Protein AF-K2J1P2-F1 (afdb_monomer)

Organism: NCBI:txid1207063

Secondary structure (DSSP, 8-state):
-HHHHHHHHHHHHHHHHHHTS---HHHHHHHHHHHHHHHHHHHHHH--EEE-TTT--EEETT-SB-TTT--B------------

Sequence (84 aa):
MDLLILWLVAAAAVAGIAGLKHRTVWKWFFYGFMIWPVALIHVLLTGINKPCPHCATNIPRAAKICPNCRSELAARPVAGSERA

Mean predicted aligned error: 14.49 Å

Structure (mmCIF, N/CA/C/O backbone):
data_AF-K2J1P2-F1
#
_entry.id   AF-K2J1P2-F1
#
loop_
_atom_site.group_PDB
_atom_site.id
_atom_site.type_symbol
_atom_site.label_atom_id
_atom_site.label_alt_id
_atom_site.label_comp_id
_atom_site.label_asym_id
_atom_site.label_entity_id
_atom_site.label_seq_id
_atom_site.pdbx_PDB_ins_code
_atom_site.Cartn_x
_atom_site.Cartn_y
_atom_site.Cartn_z
_atom_site.occupancy
_atom_site.B_iso_or_equiv
_atom_site.auth_seq_id
_atom_site.auth_comp_id
_atom_site.auth_asym_id
_atom_site.auth_atom_id
_atom_site.pdbx_PDB_model_num
ATOM 1 N N . MET A 1 1 ? -4.366 17.052 -27.106 1.00 77.75 1 MET A N 1
ATOM 2 C CA . MET A 1 1 ? -2.912 17.162 -27.364 1.00 77.75 1 MET A CA 1
ATOM 3 C C . MET A 1 1 ? -2.130 17.212 -26.054 1.00 77.75 1 MET A C 1
ATOM 5 O O . MET A 1 1 ? -1.102 16.561 -25.946 1.00 77.75 1 MET A O 1
ATOM 9 N N . ASP A 1 2 ? -2.666 17.866 -25.025 1.00 86.81 2 ASP A N 1
ATOM 10 C CA . ASP A 1 2 ? -2.023 18.047 -23.713 1.00 86.81 2 ASP A CA 1
ATOM 11 C C . ASP A 1 2 ? -1.787 16.742 -22.938 1.00 86.81 2 ASP A C 1
ATOM 13 O O . ASP A 1 2 ? -0.700 16.521 -22.416 1.00 86.81 2 ASP A O 1
ATOM 17 N N . LEU A 1 3 ? -2.759 15.820 -22.933 1.00 87.81 3 LEU A N 1
ATOM 18 C CA . LEU A 1 3 ? -2.605 14.506 -22.285 1.00 87.81 3 LEU A CA 1
ATOM 19 C C . LEU A 1 3 ? -1.508 13.647 -22.934 1.00 87.81 3 LEU A C 1
ATOM 21 O O . LEU A 1 3 ? -0.812 12.914 -22.236 1.00 87.81 3 LEU A O 1
ATOM 25 N N . LEU A 1 4 ? -1.328 13.766 -24.255 1.00 89.81 4 LEU A N 1
ATOM 26 C CA . LEU A 1 4 ? -0.269 13.074 -24.998 1.00 89.81 4 LEU A CA 1
ATOM 27 C C . LEU A 1 4 ? 1.110 13.657 -24.677 1.00 89.81 4 LEU A C 1
ATOM 29 O O . LEU A 1 4 ? 2.062 12.904 -24.486 1.00 89.81 4 LEU A O 1
ATOM 33 N N . ILE A 1 5 ? 1.209 14.985 -24.572 1.00 91.94 5 ILE A N 1
ATOM 34 C CA . ILE A 1 5 ? 2.446 15.674 -24.185 1.00 91.94 5 ILE A CA 1
ATOM 35 C C . ILE A 1 5 ? 2.825 15.305 -22.746 1.00 91.94 5 ILE A C 1
ATOM 37 O O . ILE A 1 5 ? 3.972 14.941 -22.496 1.00 91.94 5 ILE A O 1
ATOM 41 N N . LEU A 1 6 ? 1.867 15.311 -21.813 1.00 89.88 6 LEU A N 1
ATOM 42 C CA . LEU A 1 6 ? 2.095 14.894 -20.425 1.00 89.88 6 LEU A CA 1
ATOM 43 C C . LEU A 1 6 ? 2.580 13.442 -20.328 1.00 89.88 6 LEU A C 1
ATOM 45 O O . LEU A 1 6 ? 3.530 13.164 -19.597 1.00 89.88 6 LEU A O 1
ATOM 49 N N . TRP A 1 7 ? 1.982 12.527 -21.095 1.00 92.19 7 TRP A N 1
ATOM 50 C CA . TRP A 1 7 ? 2.423 11.130 -21.153 1.00 92.19 7 TRP A CA 1
ATOM 51 C C . TRP A 1 7 ? 3.844 10.979 -21.707 1.00 92.19 7 TRP A C 1
ATOM 53 O O . TRP A 1 7 ? 4.638 10.224 -21.145 1.00 92.19 7 TRP A O 1
ATOM 63 N N . LEU A 1 8 ? 4.193 11.715 -22.767 1.00 91.56 8 LEU A N 1
ATOM 64 C CA . LEU A 1 8 ? 5.539 11.694 -23.350 1.00 91.56 8 LEU A CA 1
ATOM 65 C C . LEU A 1 8 ? 6.597 12.257 -22.396 1.00 91.56 8 LEU A C 1
ATOM 67 O O . LEU A 1 8 ? 7.668 11.666 -22.258 1.00 91.56 8 LEU A O 1
ATOM 71 N N . VAL A 1 9 ? 6.295 13.356 -21.700 1.00 92.81 9 VAL A N 1
ATOM 72 C CA . VAL A 1 9 ? 7.197 13.949 -20.700 1.00 92.81 9 VAL A CA 1
ATOM 73 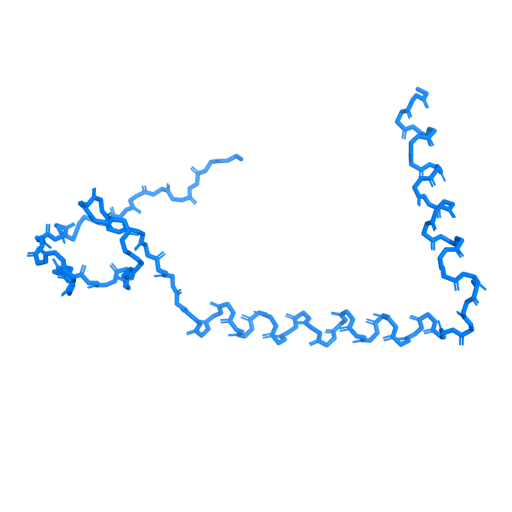C C . VAL A 1 9 ? 7.386 13.004 -19.513 1.00 92.81 9 VAL A C 1
ATOM 75 O O . VAL A 1 9 ? 8.516 12.797 -19.071 1.00 92.81 9 VAL A O 1
ATOM 78 N N . ALA A 1 10 ? 6.312 12.373 -19.030 1.00 86.62 10 ALA A N 1
ATOM 79 C CA . ALA A 1 10 ? 6.392 11.390 -17.953 1.00 86.62 10 ALA A CA 1
ATOM 80 C C . ALA A 1 10 ? 7.232 10.166 -18.359 1.00 86.62 10 ALA A C 1
ATOM 82 O O . ALA A 1 10 ? 8.112 9.742 -17.607 1.00 86.62 10 ALA A O 1
ATOM 83 N N . ALA A 1 11 ? 7.023 9.635 -19.567 1.00 83.69 11 ALA A N 1
ATOM 84 C CA . ALA A 1 11 ? 7.807 8.525 -20.101 1.00 83.69 11 ALA A CA 1
ATOM 85 C C . ALA A 1 11 ? 9.294 8.889 -20.252 1.00 83.69 11 ALA A C 1
ATOM 87 O O . ALA A 1 11 ? 10.160 8.108 -19.856 1.00 83.69 11 ALA A O 1
ATOM 88 N N . ALA A 1 12 ? 9.600 10.088 -20.757 1.00 85.62 12 ALA A N 1
ATOM 89 C CA . ALA A 1 12 ? 10.969 10.582 -20.885 1.00 85.62 12 ALA A CA 1
ATOM 90 C C . ALA A 1 12 ? 11.647 10.782 -19.520 1.00 85.62 12 ALA A C 1
ATOM 92 O O . ALA A 1 12 ? 12.818 10.442 -19.366 1.00 85.62 12 ALA A O 1
ATOM 93 N N . ALA A 1 13 ? 10.916 11.265 -18.510 1.00 84.94 13 ALA A N 1
ATOM 94 C CA . ALA A 1 13 ? 11.432 11.407 -17.150 1.00 84.94 13 ALA A CA 1
ATOM 95 C C . ALA A 1 13 ? 11.787 10.042 -16.537 1.00 84.94 13 ALA A C 1
ATOM 97 O O . ALA A 1 13 ? 12.883 9.864 -16.002 1.00 84.94 13 ALA A O 1
ATOM 98 N N . VAL A 1 14 ? 10.901 9.051 -16.676 1.00 80.44 14 VAL A N 1
ATOM 99 C CA . VAL A 1 14 ? 11.149 7.677 -16.206 1.00 80.44 14 VAL A CA 1
ATOM 100 C C . VAL A 1 14 ? 12.328 7.044 -16.952 1.00 80.44 14 VAL A C 1
ATOM 102 O O . VAL A 1 14 ? 13.202 6.442 -16.324 1.00 80.44 14 VAL A O 1
ATOM 105 N N . ALA A 1 15 ? 12.405 7.227 -18.272 1.00 75.62 15 ALA A N 1
ATOM 106 C CA . ALA A 1 15 ? 13.518 6.745 -19.087 1.00 75.62 15 ALA A CA 1
ATOM 107 C C . ALA A 1 15 ? 14.850 7.422 -18.718 1.00 75.62 15 ALA A C 1
ATOM 109 O O . ALA A 1 15 ? 15.876 6.748 -18.632 1.00 75.62 15 ALA A O 1
ATOM 110 N N . GLY A 1 16 ? 14.840 8.727 -18.428 1.00 77.56 16 GLY A N 1
ATOM 111 C CA . GLY A 1 16 ? 16.017 9.476 -17.984 1.00 77.56 16 GLY A CA 1
ATOM 112 C C . GLY A 1 16 ? 16.553 8.989 -16.635 1.00 77.56 16 GLY A C 1
ATOM 113 O O . GLY A 1 16 ? 17.759 8.793 -16.480 1.00 77.56 16 GLY A O 1
ATOM 114 N N . ILE A 1 17 ? 15.661 8.704 -15.681 1.00 70.00 17 ILE A N 1
ATOM 115 C CA . ILE A 1 17 ? 16.033 8.135 -14.375 1.00 70.00 17 ILE A CA 1
ATOM 116 C C . ILE A 1 17 ? 16.605 6.717 -14.537 1.00 70.00 17 ILE A C 1
ATOM 118 O O . ILE A 1 17 ? 17.566 6.354 -13.853 1.00 70.00 17 ILE A O 1
ATOM 122 N N . ALA A 1 18 ? 16.056 5.921 -15.458 1.00 64.00 18 ALA A N 1
ATOM 123 C CA . ALA A 1 18 ? 16.542 4.573 -15.744 1.00 64.00 18 ALA A CA 1
ATOM 124 C C . ALA A 1 18 ? 17.893 4.561 -16.490 1.00 64.00 18 ALA A C 1
ATOM 126 O O . ALA A 1 18 ? 18.714 3.679 -16.244 1.00 64.00 18 ALA A O 1
ATOM 127 N N . GLY A 1 19 ? 18.147 5.534 -17.371 1.00 60.03 19 GLY A N 1
ATOM 128 C CA . GLY A 1 19 ? 19.333 5.573 -18.235 1.00 60.03 19 GLY A CA 1
ATOM 129 C C . GLY A 1 19 ? 20.644 5.923 -17.522 1.00 60.03 19 GLY A C 1
ATOM 130 O O . GLY A 1 19 ? 21.705 5.453 -17.924 1.00 60.03 19 GLY A O 1
ATOM 131 N N . LEU A 1 20 ? 20.598 6.696 -16.433 1.00 65.56 20 LEU A N 1
ATOM 132 C CA . LEU A 1 20 ? 21.806 7.169 -15.734 1.00 65.56 20 LEU A CA 1
ATOM 133 C C . LEU A 1 20 ? 22.468 6.118 -14.832 1.00 65.56 20 LEU A C 1
ATOM 135 O O . LEU A 1 20 ? 23.574 6.323 -14.329 1.00 65.56 20 LEU A O 1
ATOM 139 N N . LYS A 1 21 ? 21.817 4.979 -14.601 1.00 55.91 21 LYS A N 1
ATOM 140 C CA . LYS A 1 21 ? 22.354 3.913 -13.759 1.00 55.91 21 LYS A CA 1
ATOM 141 C C . LYS A 1 21 ? 22.098 2.613 -14.492 1.00 55.91 21 LYS A C 1
ATOM 143 O O . LYS A 1 21 ? 20.945 2.245 -14.641 1.00 55.91 21 LYS A O 1
ATOM 148 N N . HIS A 1 22 ? 23.161 1.919 -14.904 1.00 55.66 22 HIS A N 1
ATOM 149 C CA . HIS A 1 22 ? 23.199 0.573 -15.512 1.00 55.66 22 HIS A CA 1
ATOM 150 C C . HIS A 1 22 ? 22.574 -0.516 -14.594 1.00 55.66 22 HIS A C 1
ATOM 152 O O . HIS A 1 22 ? 23.149 -1.561 -14.287 1.00 55.66 22 HIS A O 1
ATOM 158 N N . ARG A 1 23 ? 21.388 -0.252 -14.053 1.00 57.25 23 ARG A N 1
ATOM 159 C CA . ARG A 1 23 ? 20.619 -1.072 -13.134 1.00 57.25 23 ARG A CA 1
ATOM 160 C C . ARG A 1 23 ? 19.656 -1.814 -14.032 1.00 57.25 23 ARG A C 1
ATOM 162 O O . ARG A 1 23 ? 18.611 -1.299 -14.396 1.00 57.25 23 ARG A O 1
ATOM 169 N N . THR A 1 24 ? 20.099 -3.001 -14.427 1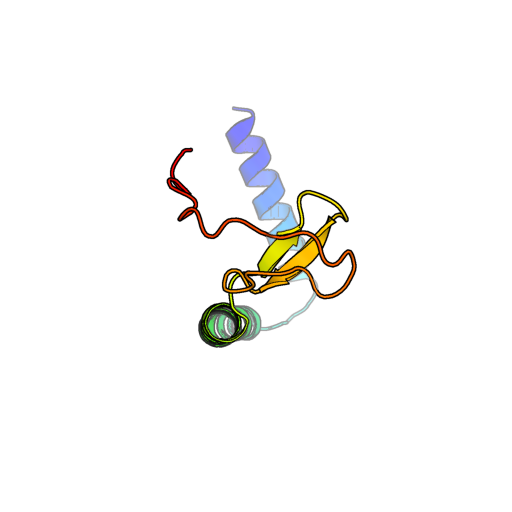.00 64.19 24 THR A N 1
ATOM 170 C CA . THR A 1 24 ? 19.318 -4.052 -15.082 1.00 64.19 24 THR A CA 1
ATOM 171 C C . THR A 1 24 ? 17.821 -3.875 -14.825 1.00 64.19 24 THR A C 1
ATOM 173 O O . THR A 1 24 ? 17.371 -4.067 -13.696 1.00 64.19 24 THR A O 1
ATOM 176 N N . VAL A 1 25 ? 17.066 -3.516 -15.873 1.00 66.50 25 VAL A N 1
ATOM 177 C CA . VAL A 1 25 ? 15.592 -3.376 -15.863 1.00 66.50 25 VAL A CA 1
ATOM 178 C C . VAL A 1 25 ? 14.943 -4.587 -15.185 1.00 66.50 25 VAL A C 1
ATOM 180 O O . VAL A 1 25 ? 14.006 -4.468 -14.399 1.00 66.50 25 VAL A O 1
ATOM 183 N N . TRP A 1 26 ? 15.553 -5.752 -15.390 1.00 69.81 26 TRP A N 1
ATOM 184 C CA . TRP A 1 26 ? 15.173 -7.014 -14.779 1.00 69.81 26 TRP A CA 1
ATOM 185 C C . TRP A 1 26 ? 15.151 -6.998 -13.237 1.00 69.81 26 TRP A C 1
ATOM 187 O O . TRP A 1 26 ? 14.269 -7.596 -12.627 1.00 69.81 26 TRP A O 1
ATOM 197 N N . LYS A 1 27 ? 16.064 -6.278 -12.572 1.00 74.94 27 LYS A N 1
ATOM 198 C CA . LYS A 1 27 ? 16.084 -6.186 -11.100 1.00 74.94 27 LYS A CA 1
ATOM 199 C C . LYS A 1 27 ? 14.884 -5.412 -10.558 1.00 74.94 27 LYS A C 1
ATOM 201 O O . LYS A 1 27 ? 14.333 -5.812 -9.542 1.00 74.94 27 LYS A O 1
ATOM 206 N N . TRP A 1 28 ? 14.459 -4.343 -11.234 1.00 72.50 28 TRP A N 1
ATOM 207 C CA . TRP A 1 28 ? 13.255 -3.595 -10.852 1.00 72.50 28 TRP A CA 1
ATOM 208 C C . TRP A 1 28 ? 11.977 -4.382 -11.148 1.00 72.50 28 TRP A C 1
ATOM 210 O O . TRP A 1 28 ? 11.064 -4.379 -10.325 1.00 72.50 28 TRP A O 1
ATOM 220 N N . PHE A 1 29 ? 11.942 -5.118 -12.264 1.00 81.81 29 PHE A N 1
ATOM 221 C CA . PHE A 1 29 ? 10.824 -6.001 -12.594 1.00 81.81 29 PHE A CA 1
ATOM 222 C C . PHE A 1 29 ? 10.637 -7.104 -11.543 1.00 81.81 29 PHE A C 1
ATOM 224 O O . PHE A 1 29 ? 9.545 -7.258 -11.003 1.00 81.81 29 PHE A O 1
ATOM 231 N N . PHE A 1 30 ? 11.706 -7.822 -11.181 1.00 85.44 30 PHE A N 1
ATOM 232 C CA . PHE A 1 30 ? 11.626 -8.848 -10.138 1.00 85.44 30 PHE A CA 1
ATOM 233 C C . PHE A 1 30 ? 11.346 -8.272 -8.755 1.00 85.44 30 PHE A C 1
ATOM 235 O O . PHE A 1 30 ? 10.620 -8.893 -7.987 1.00 85.44 30 PHE A O 1
ATOM 242 N N . TYR A 1 31 ? 11.877 -7.091 -8.436 1.00 83.56 31 TYR A N 1
ATOM 243 C CA . TYR A 1 31 ? 11.573 -6.42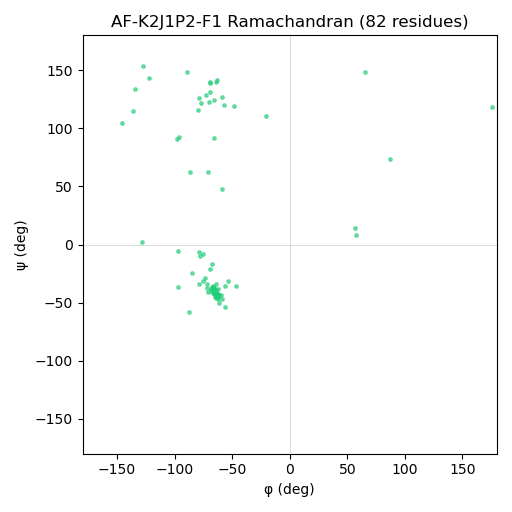0 -7.175 1.00 83.56 31 TYR A CA 1
ATOM 244 C C . TYR A 1 31 ? 10.079 -6.085 -7.068 1.00 83.56 31 TYR A C 1
ATOM 246 O O . TYR A 1 31 ? 9.450 -6.425 -6.069 1.00 83.56 31 TYR A O 1
ATOM 254 N N . GLY A 1 32 ? 9.485 -5.519 -8.124 1.00 84.75 32 GLY A N 1
ATOM 255 C CA . GLY A 1 32 ? 8.039 -5.289 -8.186 1.00 84.75 32 GLY A CA 1
ATOM 256 C C . GLY A 1 32 ? 7.237 -6.592 -8.110 1.00 84.75 32 GLY A C 1
ATOM 257 O O . GLY A 1 32 ? 6.276 -6.683 -7.346 1.00 84.75 32 GLY A O 1
ATOM 258 N N . PHE A 1 33 ? 7.676 -7.625 -8.833 1.00 89.19 33 PHE A N 1
ATOM 259 C CA . PHE A 1 33 ? 7.011 -8.927 -8.852 1.00 89.19 33 PHE A CA 1
ATOM 260 C C . PHE A 1 33 ? 7.077 -9.658 -7.504 1.00 89.19 33 PHE A C 1
ATOM 262 O O . PHE A 1 33 ? 6.096 -10.283 -7.126 1.00 89.19 33 PHE A O 1
ATOM 269 N N . MET A 1 34 ? 8.181 -9.570 -6.752 1.00 86.62 34 MET A N 1
ATOM 270 C CA . MET A 1 34 ? 8.297 -10.160 -5.408 1.00 86.62 34 MET A CA 1
ATOM 271 C C . MET A 1 34 ? 7.550 -9.361 -4.339 1.00 86.62 34 MET A C 1
ATOM 273 O O . MET A 1 34 ? 7.055 -9.952 -3.380 1.00 86.62 34 MET A O 1
ATOM 277 N N . ILE A 1 35 ? 7.438 -8.039 -4.486 1.00 88.12 35 ILE A N 1
ATOM 278 C CA . ILE A 1 35 ? 6.676 -7.210 -3.543 1.00 88.12 35 ILE A CA 1
ATOM 279 C C . ILE A 1 35 ? 5.186 -7.516 -3.621 1.00 88.12 35 ILE A C 1
ATOM 281 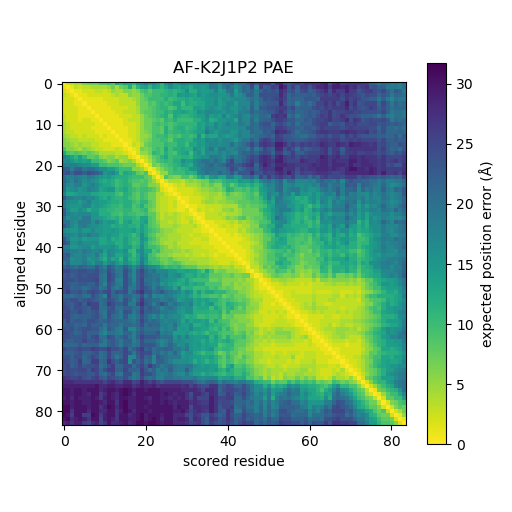O O . ILE A 1 35 ? 4.527 -7.542 -2.588 1.00 88.12 35 ILE A O 1
ATOM 285 N N . TRP A 1 36 ? 4.653 -7.778 -4.812 1.00 89.94 36 TRP A N 1
ATOM 286 C CA . TRP A 1 36 ? 3.225 -8.020 -5.003 1.00 89.94 36 TRP A CA 1
ATOM 287 C C . TRP A 1 36 ? 2.646 -9.167 -4.139 1.00 89.94 36 TRP A C 1
ATOM 289 O O . TRP A 1 36 ? 1.715 -8.902 -3.375 1.00 89.94 36 TRP A O 1
ATOM 299 N N . PRO A 1 37 ? 3.185 -10.407 -4.150 1.00 90.00 37 PRO A N 1
ATOM 300 C CA . PRO A 1 37 ? 2.676 -11.490 -3.311 1.00 90.00 37 PRO A CA 1
ATOM 301 C C . PRO A 1 37 ? 2.919 -11.228 -1.821 1.00 90.00 37 PRO A C 1
ATOM 303 O O . PRO A 1 37 ? 2.057 -11.532 -0.999 1.00 90.00 37 PRO A O 1
ATOM 306 N N . VAL A 1 38 ? 4.053 -10.619 -1.456 1.00 90.88 38 VAL A 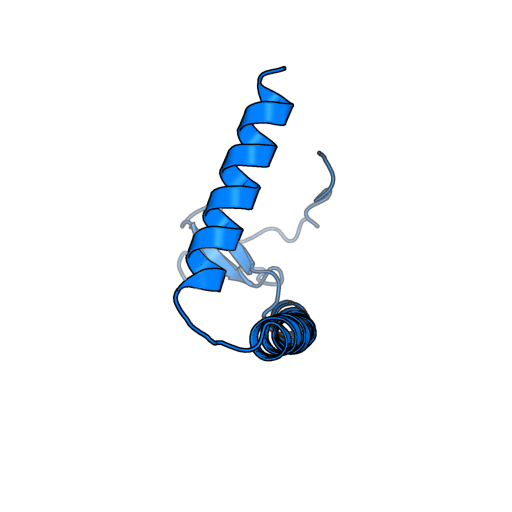N 1
ATOM 307 C CA . VAL A 1 38 ? 4.357 -10.283 -0.055 1.00 90.88 38 VAL A CA 1
ATOM 308 C C . VAL A 1 38 ? 3.381 -9.233 0.485 1.00 90.88 38 VAL A C 1
ATOM 310 O O . VAL A 1 38 ? 2.903 -9.367 1.613 1.00 90.88 38 VAL A O 1
ATOM 313 N N . ALA A 1 39 ? 3.046 -8.224 -0.321 1.00 88.25 39 ALA A N 1
ATOM 314 C CA . ALA A 1 39 ? 2.063 -7.200 0.010 1.00 88.25 39 ALA A CA 1
ATOM 315 C C . ALA A 1 39 ? 0.652 -7.792 0.115 1.00 88.25 39 ALA A C 1
ATOM 317 O O . ALA A 1 39 ? -0.066 -7.476 1.061 1.00 88.25 39 ALA A O 1
ATOM 318 N N . LEU A 1 40 ? 0.276 -8.699 -0.794 1.00 88.88 40 LEU A N 1
ATOM 319 C CA . LEU A 1 40 ? -1.009 -9.401 -0.746 1.00 88.88 40 LEU A CA 1
ATOM 320 C C . LEU A 1 40 ? -1.164 -10.197 0.560 1.00 88.88 40 LEU A C 1
ATOM 322 O O . LEU A 1 40 ? -2.180 -10.083 1.247 1.00 88.88 40 LEU A O 1
ATOM 326 N N . ILE A 1 41 ? -0.128 -10.952 0.937 1.00 89.38 41 ILE A N 1
ATOM 327 C CA . ILE A 1 41 ? -0.092 -11.712 2.192 1.00 89.38 41 ILE A CA 1
ATOM 328 C C . ILE A 1 41 ? -0.179 -10.767 3.400 1.00 89.38 41 ILE A C 1
ATOM 330 O O . ILE A 1 41 ? -0.932 -11.037 4.334 1.00 89.38 41 ILE A O 1
ATOM 334 N N . HIS A 1 42 ? 0.533 -9.635 3.380 1.00 86.50 42 HIS A N 1
ATOM 335 C CA . HIS A 1 4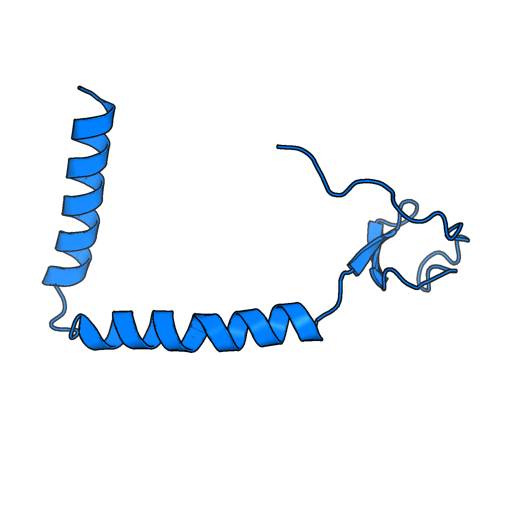2 ? 0.470 -8.645 4.459 1.00 86.50 42 HIS A CA 1
ATOM 336 C C . HIS A 1 42 ? -0.920 -8.033 4.615 1.00 86.50 42 HIS A C 1
ATOM 338 O O . HIS A 1 42 ? -1.405 -7.931 5.738 1.00 86.50 42 HIS A O 1
ATOM 344 N N . VAL A 1 43 ? -1.585 -7.653 3.524 1.00 83.31 43 VAL A N 1
ATOM 345 C CA . VAL A 1 43 ? -2.952 -7.108 3.574 1.00 83.31 43 VAL A CA 1
ATOM 346 C C . VAL A 1 43 ? -3.929 -8.145 4.132 1.00 83.31 43 VAL A C 1
ATOM 348 O O . VAL A 1 43 ? -4.805 -7.799 4.923 1.00 83.31 43 VAL A O 1
ATOM 351 N N . LEU A 1 44 ? -3.749 -9.421 3.781 1.00 83.12 44 LEU A N 1
ATOM 352 C CA . LEU A 1 44 ? -4.592 -10.499 4.292 1.00 83.12 44 LEU A CA 1
ATOM 353 C C . LEU A 1 44 ? -4.376 -10.744 5.796 1.00 83.12 44 LEU A C 1
ATOM 355 O O . LEU A 1 44 ? -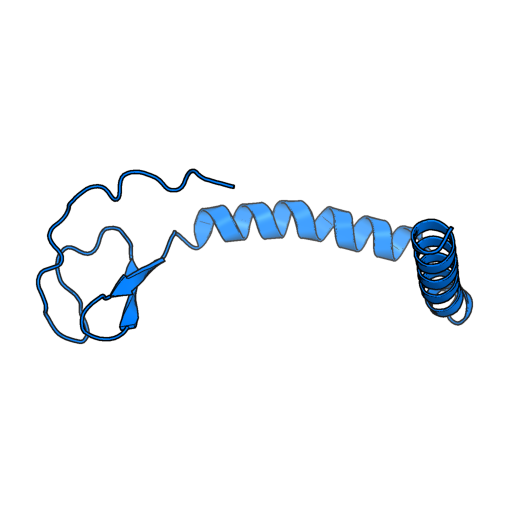5.341 -10.966 6.525 1.00 83.12 44 LEU A O 1
ATOM 359 N N . LEU A 1 45 ? -3.128 -10.676 6.267 1.00 82.38 45 LEU A N 1
ATOM 360 C CA . LEU A 1 45 ? -2.772 -10.907 7.672 1.00 82.38 45 LEU A CA 1
ATOM 361 C C . LEU A 1 45 ? -3.049 -9.705 8.584 1.00 82.38 45 LEU A C 1
ATOM 363 O O . LEU A 1 45 ? -3.384 -9.894 9.750 1.00 82.38 45 LEU A O 1
ATOM 367 N N . THR A 1 46 ? -2.894 -8.474 8.091 1.00 75.56 46 THR A N 1
ATOM 368 C CA . THR A 1 46 ? -2.933 -7.272 8.949 1.00 75.56 46 THR A CA 1
ATOM 369 C C . THR A 1 46 ? -4.332 -6.868 9.403 1.00 75.56 46 THR A C 1
ATOM 371 O O . THR A 1 46 ? -4.443 -6.056 10.318 1.00 75.56 46 THR A O 1
ATOM 374 N N . GLY A 1 47 ? -5.387 -7.500 8.880 1.00 69.06 47 GLY A N 1
ATOM 375 C CA . GLY A 1 47 ? -6.760 -7.304 9.336 1.00 69.06 47 GLY A CA 1
ATOM 376 C C . GLY A 1 47 ? -7.286 -5.889 9.068 1.00 69.06 47 GLY A C 1
ATOM 377 O O . GLY A 1 47 ? -6.571 -4.890 9.067 1.00 69.06 47 GLY A O 1
ATOM 378 N N . ILE A 1 48 ? -8.588 -5.768 8.824 1.00 72.25 48 ILE A N 1
ATOM 379 C CA . ILE A 1 48 ? -9.174 -4.446 8.600 1.00 72.25 48 ILE A CA 1
ATOM 380 C C . ILE A 1 48 ? -9.388 -3.775 9.962 1.00 72.25 48 ILE A C 1
ATOM 382 O O . ILE A 1 48 ? -10.202 -4.222 10.774 1.00 72.25 48 ILE A O 1
ATOM 386 N N . ASN A 1 49 ? -8.683 -2.673 10.198 1.00 82.25 49 ASN A N 1
ATOM 387 C CA . ASN A 1 49 ? -8.932 -1.792 11.334 1.00 82.25 49 ASN A CA 1
ATOM 388 C C . ASN A 1 49 ? -9.960 -0.723 10.945 1.00 82.25 49 ASN A C 1
ATOM 390 O O . ASN A 1 49 ? -10.066 -0.334 9.780 1.00 82.25 49 ASN A O 1
ATOM 394 N N . LYS A 1 50 ? -10.759 -0.273 11.910 1.00 80.19 50 LYS A N 1
ATOM 395 C CA . LYS A 1 50 ? -11.687 0.853 11.745 1.00 80.19 50 LYS A CA 1
ATOM 396 C C . LYS A 1 50 ? -11.355 1.932 12.780 1.00 80.19 50 LYS A C 1
ATOM 398 O O . LYS A 1 50 ? -10.997 1.571 13.903 1.00 80.19 50 LYS A O 1
ATOM 403 N N . PRO A 1 51 ? -11.469 3.227 12.449 1.00 85.44 51 PRO A N 1
ATOM 404 C CA . PRO A 1 51 ? -11.367 4.274 13.454 1.00 85.44 51 PRO A CA 1
ATOM 405 C C . PRO A 1 51 ? -12.591 4.221 14.377 1.00 85.44 51 PRO A C 1
ATOM 407 O O . PRO A 1 51 ? -13.721 4.006 13.933 1.00 85.44 51 PRO A O 1
ATOM 410 N N . CYS A 1 52 ? -12.375 4.400 15.677 1.00 85.81 52 CYS A N 1
ATOM 411 C CA . CYS A 1 52 ? -13.460 4.556 16.640 1.00 85.81 52 CYS A CA 1
ATOM 412 C C . CYS A 1 52 ? -14.172 5.911 16.426 1.00 85.81 52 CYS A C 1
ATOM 414 O O . CYS A 1 52 ? -13.484 6.932 16.401 1.00 85.81 52 CYS A O 1
ATOM 416 N N . PRO A 1 53 ? -15.517 5.971 16.346 1.00 83.50 53 PRO A N 1
ATOM 417 C CA . PRO A 1 53 ? -16.252 7.224 16.124 1.00 83.50 53 PRO A CA 1
ATOM 418 C C . PRO A 1 53 ? -16.174 8.213 17.297 1.00 83.50 53 PRO A C 1
ATOM 420 O O . PRO A 1 53 ? -16.471 9.387 17.118 1.00 83.50 53 PRO A O 1
ATOM 423 N N . HIS A 1 54 ? -15.773 7.759 18.488 1.00 87.56 54 HIS A N 1
ATOM 424 C CA . HIS A 1 54 ? -15.709 8.602 19.685 1.00 87.56 54 HIS A CA 1
ATOM 425 C C . HIS A 1 54 ? -14.311 9.159 19.966 1.00 87.56 54 HIS A C 1
ATOM 427 O O . HIS A 1 54 ? -14.187 10.284 20.434 1.00 87.56 54 HIS A O 1
ATOM 433 N N . CYS A 1 55 ? -13.253 8.383 19.702 1.00 90.31 55 CYS A N 1
ATOM 434 C CA . CYS A 1 55 ? -11.878 8.763 20.055 1.00 90.31 55 CYS A CA 1
ATOM 435 C C . CYS A 1 55 ? -10.869 8.685 18.901 1.00 90.31 55 CYS A C 1
ATOM 437 O O . CYS A 1 55 ? -9.680 8.884 19.133 1.00 90.31 55 CYS A O 1
ATOM 439 N N . ALA A 1 56 ? -11.306 8.337 17.685 1.00 86.88 56 ALA A N 1
ATOM 440 C CA . ALA A 1 56 ? -10.481 8.226 16.475 1.00 86.88 56 ALA A CA 1
ATOM 441 C C . ALA A 1 56 ? -9.286 7.245 16.542 1.00 86.88 56 ALA A C 1
ATOM 443 O O . ALA A 1 56 ? -8.494 7.161 15.609 1.00 86.88 56 ALA A O 1
ATOM 444 N N . THR A 1 57 ? -9.164 6.446 17.606 1.00 87.50 57 THR A N 1
ATOM 445 C CA . THR A 1 57 ? -8.184 5.352 17.693 1.00 87.50 57 THR A CA 1
ATOM 446 C C . THR A 1 57 ? -8.542 4.221 16.730 1.00 87.50 57 THR A C 1
ATOM 448 O O . THR A 1 57 ? -9.710 3.837 16.624 1.00 87.50 57 THR A O 1
ATOM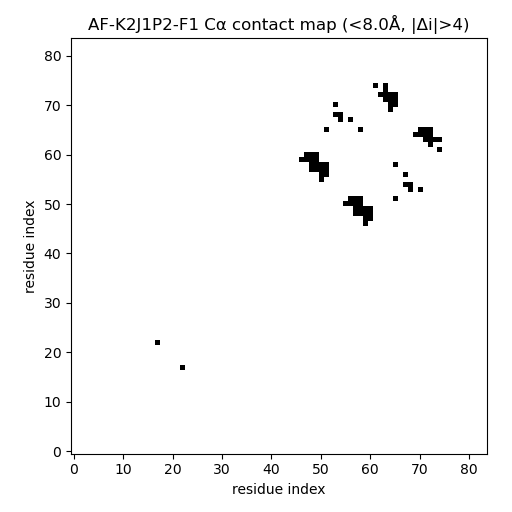 451 N N . ASN A 1 58 ? -7.529 3.648 16.076 1.00 87.69 58 ASN A N 1
ATOM 452 C CA . ASN A 1 58 ? -7.683 2.448 15.259 1.00 87.69 58 ASN A CA 1
ATOM 453 C C . ASN A 1 58 ? -7.944 1.227 16.142 1.00 87.69 58 ASN A C 1
ATOM 455 O O . ASN A 1 58 ? -7.150 0.890 17.018 1.00 87.69 58 ASN A O 1
ATOM 459 N N . ILE A 1 59 ? -9.065 0.562 15.889 1.00 85.94 59 ILE A N 1
ATOM 460 C CA . ILE A 1 59 ? -9.520 -0.625 16.610 1.00 85.94 59 ILE A CA 1
ATOM 461 C C . ILE A 1 59 ? -9.833 -1.756 15.622 1.00 85.94 59 ILE A C 1
ATOM 463 O O . ILE A 1 59 ? -10.209 -1.483 14.474 1.00 85.94 59 ILE A O 1
ATOM 467 N N . PRO A 1 60 ? -9.740 -3.028 16.044 1.00 83.44 60 PRO A N 1
ATOM 468 C CA . PRO A 1 60 ? -10.117 -4.138 15.180 1.00 83.44 60 PRO A CA 1
ATOM 469 C C . PRO A 1 60 ? -11.612 -4.062 14.846 1.00 83.44 60 PRO A C 1
ATOM 471 O O . PRO A 1 60 ? -12.439 -3.730 15.702 1.00 83.44 60 PRO A O 1
ATOM 474 N N . ARG A 1 61 ? -11.998 -4.393 13.604 1.00 78.81 61 ARG A N 1
ATOM 475 C CA . ARG A 1 61 ? -13.413 -4.351 13.169 1.00 78.81 61 ARG A CA 1
ATOM 476 C C . ARG A 1 61 ? -14.353 -5.156 14.073 1.00 78.81 61 ARG A C 1
ATOM 478 O O . ARG A 1 61 ? -15.504 -4.745 14.229 1.00 78.81 61 ARG A O 1
ATOM 485 N N . ALA A 1 62 ? -13.856 -6.240 14.669 1.00 78.25 62 ALA A N 1
ATOM 486 C CA . ALA A 1 62 ? -14.589 -7.133 15.566 1.00 78.25 62 ALA A CA 1
ATOM 487 C C . ALA A 1 62 ? -14.760 -6.601 17.006 1.00 78.25 62 ALA A C 1
ATOM 489 O O . ALA A 1 62 ? -15.475 -7.217 17.796 1.00 78.25 62 ALA A O 1
ATOM 490 N N . ALA A 1 63 ? -14.135 -5.475 17.371 1.00 77.94 63 ALA A N 1
ATOM 491 C CA . ALA A 1 63 ? -14.291 -4.897 18.703 1.00 77.94 63 ALA A CA 1
ATOM 492 C C . ALA A 1 63 ? -15.732 -4.411 18.933 1.00 77.94 63 ALA A C 1
ATOM 494 O O . ALA A 1 63 ? -16.236 -3.569 18.184 1.00 77.94 63 ALA A O 1
ATOM 495 N N . LYS A 1 64 ? -16.359 -4.922 20.002 1.00 84.62 64 LYS A N 1
ATOM 496 C CA . LYS A 1 64 ? -17.653 -4.453 20.531 1.00 84.62 64 LYS A CA 1
ATOM 497 C C . LYS A 1 64 ? -17.498 -3.272 21.489 1.00 84.62 64 LYS A C 1
ATOM 499 O O . LYS A 1 64 ? -18.422 -2.493 21.655 1.00 84.62 64 LYS A O 1
ATOM 504 N N . ILE A 1 65 ? -16.332 -3.131 22.118 1.00 88.31 65 ILE A N 1
ATOM 505 C CA . ILE A 1 65 ? -16.021 -2.058 23.069 1.00 88.31 65 ILE A CA 1
ATOM 506 C C . ILE A 1 65 ? -14.638 -1.510 22.716 1.00 88.31 65 ILE A C 1
ATOM 508 O O . ILE A 1 65 ? -13.709 -2.280 22.464 1.00 88.31 65 ILE A O 1
ATOM 512 N N . CYS A 1 66 ? -14.495 -0.184 22.659 1.00 89.00 66 CYS A N 1
ATOM 513 C CA . CYS A 1 66 ? -13.203 0.446 22.390 1.00 89.00 66 CYS A CA 1
ATOM 514 C C . CYS A 1 66 ? -12.273 0.330 23.619 1.00 89.00 66 CYS A C 1
ATOM 516 O O . CYS A 1 66 ? -12.672 0.757 24.699 1.00 89.00 66 CYS A O 1
ATOM 518 N N . PRO A 1 67 ? -11.021 -0.155 23.494 1.00 86.94 67 PRO A N 1
ATOM 519 C CA . PRO A 1 67 ? -10.103 -0.271 24.633 1.00 86.94 67 PRO A CA 1
ATOM 520 C C . PRO A 1 67 ? -9.616 1.081 25.176 1.00 86.94 67 PRO A C 1
ATOM 522 O O . PRO A 1 67 ? -9.199 1.153 26.325 1.00 86.94 67 PRO A O 1
ATOM 525 N N . ASN A 1 68 ? -9.678 2.147 24.368 1.00 91.19 68 ASN A N 1
ATOM 526 C CA . ASN A 1 68 ? -9.199 3.474 24.754 1.00 91.19 68 ASN A CA 1
ATOM 527 C C . ASN A 1 68 ? -10.287 4.290 25.481 1.00 91.19 68 ASN A C 1
ATOM 529 O O . ASN A 1 68 ? -10.126 4.658 26.638 1.00 91.19 68 ASN A O 1
ATOM 533 N N . CYS A 1 69 ? -11.439 4.520 24.838 1.00 91.25 69 CYS A N 1
ATOM 534 C CA . CYS A 1 69 ? -12.522 5.338 25.411 1.00 91.25 69 CYS A CA 1
ATOM 535 C C . CYS A 1 69 ? -13.641 4.536 26.094 1.00 91.25 69 CYS A C 1
ATOM 537 O O . CYS A 1 69 ? -14.553 5.136 26.653 1.00 91.25 69 CYS A O 1
ATOM 539 N N . ARG A 1 70 ? -13.607 3.196 26.027 1.00 88.62 70 ARG A N 1
ATOM 540 C CA . ARG A 1 70 ? -14.647 2.285 26.549 1.00 88.62 70 ARG A CA 1
ATOM 541 C C . ARG A 1 70 ? -16.062 2.507 26.003 1.00 88.62 70 ARG A C 1
ATOM 543 O O . ARG A 1 70 ? -17.004 1.931 26.534 1.00 88.62 70 ARG A O 1
ATOM 550 N N . SER A 1 71 ? -16.226 3.273 24.922 1.00 86.12 71 SER A N 1
ATOM 551 C CA . SER A 1 71 ? -17.517 3.407 24.245 1.00 86.12 71 SER A CA 1
ATOM 552 C C . SER A 1 71 ? -17.957 2.068 23.650 1.00 86.12 71 SER A C 1
ATOM 554 O O . SER A 1 71 ? -17.140 1.352 23.052 1.00 86.12 71 SER A O 1
ATOM 556 N N . GLU A 1 72 ? -19.246 1.762 23.755 1.00 86.62 72 GLU A N 1
ATOM 557 C CA . GLU A 1 72 ? -19.838 0.585 23.132 1.00 86.62 72 GLU A CA 1
ATOM 558 C C . GLU A 1 72 ? -20.030 0.824 21.631 1.00 86.62 72 GLU A C 1
ATOM 560 O O . GLU A 1 72 ? -20.671 1.773 21.183 1.00 86.62 72 GLU A O 1
ATOM 565 N N . LEU A 1 73 ? -19.412 -0.035 20.836 1.00 80.44 73 LEU A N 1
ATOM 566 C CA . LEU A 1 73 ? -19.450 0.003 19.388 1.00 80.44 73 LEU A CA 1
ATOM 567 C C . LEU A 1 73 ? -20.517 -0.996 18.978 1.00 80.44 73 LEU A C 1
ATOM 569 O O . LEU A 1 73 ? -20.229 -2.185 18.820 1.00 80.44 73 LEU A O 1
ATOM 573 N N . ALA A 1 74 ? -21.756 -0.522 18.851 1.00 65.12 74 ALA A N 1
ATOM 574 C CA . ALA A 1 74 ? -22.859 -1.350 18.388 1.00 65.12 74 ALA A CA 1
ATOM 575 C C . ALA A 1 74 ? -22.415 -2.098 17.123 1.00 65.12 74 ALA A C 1
ATOM 577 O O . ALA A 1 74 ? -22.018 -1.486 16.127 1.00 65.12 74 ALA A O 1
ATOM 578 N N . ALA A 1 75 ? -22.420 -3.430 17.194 1.00 57.28 75 ALA A N 1
ATOM 579 C CA . ALA A 1 75 ? -22.014 -4.324 16.120 1.00 57.28 75 ALA A CA 1
ATOM 580 C C . ALA A 1 75 ? -23.055 -4.297 14.993 1.00 57.28 75 ALA A C 1
ATOM 582 O O . ALA A 1 75 ? -23.701 -5.296 14.695 1.00 57.28 75 ALA A O 1
ATOM 583 N N . ARG A 1 76 ? -23.254 -3.137 14.366 1.00 43.91 76 ARG A N 1
ATOM 584 C CA . ARG A 1 76 ? -23.949 -3.072 13.092 1.00 43.91 76 ARG A CA 1
ATOM 585 C C . ARG A 1 76 ? -22.936 -3.496 12.029 1.00 43.91 76 ARG A C 1
ATOM 587 O O . ARG A 1 76 ? -21.842 -2.922 11.987 1.00 43.91 76 ARG A O 1
ATOM 594 N N . PRO A 1 77 ? -23.249 -4.496 11.188 1.00 46.81 77 PRO A N 1
ATOM 595 C CA . PRO A 1 77 ? -22.437 -4.755 10.015 1.00 46.81 77 PRO A CA 1
ATOM 596 C C . PRO A 1 77 ? -22.430 -3.454 9.218 1.00 46.81 77 PRO A C 1
ATOM 598 O O . PRO A 1 77 ? -23.485 -2.908 8.892 1.00 46.81 77 PRO A O 1
ATOM 601 N N . VAL A 1 78 ? -21.237 -2.901 9.007 1.00 56.44 78 VAL A N 1
ATOM 602 C CA . VAL A 1 78 ? -21.044 -1.736 8.148 1.00 56.44 78 VAL A CA 1
ATOM 603 C C . VAL A 1 78 ? -21.390 -2.209 6.743 1.00 56.44 78 VAL A C 1
ATOM 605 O O . VAL A 1 78 ? -20.561 -2.800 6.056 1.00 56.44 78 VAL A O 1
ATOM 608 N N . ALA A 1 79 ? -22.657 -2.047 6.376 1.00 50.53 79 ALA A N 1
ATOM 609 C CA . ALA A 1 79 ? -23.132 -2.206 5.021 1.00 50.53 79 ALA A CA 1
ATOM 610 C C . ALA A 1 79 ? -22.368 -1.216 4.133 1.00 50.53 79 ALA A C 1
ATOM 612 O O . ALA A 1 79 ? -22.338 -0.023 4.429 1.00 50.53 79 ALA A O 1
ATOM 613 N N . GLY A 1 80 ? -21.769 -1.724 3.057 1.00 49.12 80 GLY A N 1
ATOM 614 C CA . GLY A 1 80 ? -21.397 -0.915 1.897 1.00 49.12 80 GLY A CA 1
ATOM 615 C C . GLY A 1 80 ? -20.034 -0.233 1.961 1.00 49.12 80 GLY A C 1
ATOM 616 O O . GLY A 1 80 ? -19.945 0.985 2.035 1.00 49.12 80 GLY A O 1
ATOM 617 N N . SER A 1 81 ? -18.971 -1.024 1.811 1.00 60.91 81 SER A N 1
ATOM 618 C CA . SER A 1 81 ? -17.739 -0.591 1.139 1.00 60.91 81 SER A CA 1
ATOM 619 C C . SER A 1 81 ? -17.905 -0.841 -0.366 1.00 60.91 81 SER A C 1
ATOM 621 O O . SER A 1 81 ? -17.203 -1.665 -0.941 1.00 60.91 81 SER A O 1
ATOM 623 N N . GLU A 1 82 ? -18.877 -0.174 -0.986 1.00 63.00 82 GLU A N 1
ATOM 624 C CA . GLU A 1 82 ? -19.076 -0.152 -2.438 1.00 63.00 82 GLU A CA 1
ATOM 625 C C . GLU A 1 82 ? -19.603 1.235 -2.816 1.00 63.00 82 GLU A C 1
ATOM 627 O O . GLU A 1 82 ? -20.766 1.534 -2.539 1.00 63.00 82 GLU A O 1
ATOM 632 N N . ARG A 1 83 ? -18.741 2.085 -3.394 1.00 57.56 83 ARG A N 1
ATOM 633 C CA . ARG A 1 83 ? -19.052 3.043 -4.476 1.00 57.56 83 ARG A CA 1
ATOM 634 C C . ARG A 1 83 ? -17.840 3.928 -4.814 1.00 57.56 83 ARG A C 1
ATOM 636 O O . ARG A 1 83 ? -17.434 4.729 -3.981 1.00 57.56 83 ARG A O 1
ATOM 643 N N . ALA A 1 84 ? -17.422 3.763 -6.076 1.00 43.72 84 ALA A N 1
ATOM 644 C CA . ALA A 1 84 ? -16.782 4.698 -7.014 1.00 43.72 84 ALA A CA 1
ATOM 645 C C . ALA A 1 84 ? -15.384 5.242 -6.689 1.00 43.72 8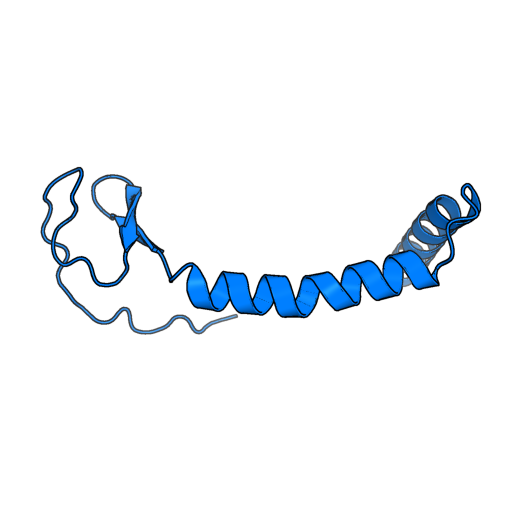4 ALA A C 1
ATOM 647 O O . ALA A 1 84 ? -15.255 6.111 -5.804 1.00 43.72 84 ALA A O 1
#

Nearest PDB structures (foldseek):
  4xxb-assembly1_B  TM=5.957E-01  e=5.565E-01  Homo sapiens
  2ebq-assembly1_A  TM=7.663E-01  e=2.452E+00  Homo sapiens
  7uhy-assembly1_B-2  TM=4.471E-01  e=3.841E-01  Homo sapiens
  3b08-assembly3_H  TM=5.596E-01  e=1.168E+00  Mus musculus
  7yui-assembly1_B  TM=6.352E-01  e=3.552E+00  Homo sapiens

Solvent-accessible surface area (backbone atoms only — not comparable to full-atom values): 5319 Å² total; per-residue (Å²): 112,66,70,59,51,52,51,52,52,51,51,49,51,55,47,53,64,52,67,79,43,96,64,57,67,64,58,59,52,50,50,54,59,56,47,50,61,55,50,52,53,47,61,68,69,67,55,68,64,39,66,38,95,86,73,64,48,78,38,59,66,84,52,50,52,41,92,84,79,62,50,77,39,78,86,64,80,80,78,72,98,73,82,136

pLDDT: mean 78.21, std 13.0, range [43.72, 92.81]

Foldseek 3Di:
DVVVVVVVVVVVVVVVVVVVDPPPPVVVVVVVVVVVVVVVVCVVPVADWDQDPPPRDTDHLPDQADPPPRDGDPNDPPPDPDDD

Radius of gyration: 22.1 Å; Cα contacts (8 Å, |Δi|>4): 39; chains: 1; bounding box: 47×30×54 Å